Protein AF-A0A962K8I6-F1 (afdb_monomer_lite)

Radius of gyration: 17.88 Å; chains: 1; bounding box: 53×30×50 Å

Sequence (165 aa):
MSTTELSDYSLLLLSLIGASAFLTGILHGATGMAGGVVMTAILSQVLGIKVAIPVMTCALVISHLSRVVIYWQNTDWRVARIVLLFGLPGTFLGALIFTRLDAGTVATVFALFLISSIPIRYWARRHHLRTGPVLLAGASTMWGVLAGNVVGPGFFLTPFLLGTG

Foldseek 3Di:
DDPVVVVVVVVVVVVVLVVLLVVLVVVCVVVVAVSLLVSLVVVCVVPNNLVSFVVSLVVVVVVVVVVCVVCVVVDDVVLVCLLCVQQVVLLVVLLVVQVVDDSVVLVVLSVVCVVVLVVLLVVLVPDLDQADSVNSNVQSNVLNNCNNRYGGSVSSNVSNVVNPD

Secondary structure (DSSP, 8-state):
--HHHHHHHHHHHHHHHHHHHHHHHHHHHHHSSHHHHHHHHHHHHHH-HHHHHHHHHHHHHHHHHHHHHHTGGGS-HHHHHHHHHHHHHHHHHHHHHHTTS-HHHHHHHHHHHHHHHHHHHHHHTT------HHHHHHHHHHHHHHHTT-S-THHHHHHHHHT--

pLDDT: mean 84.76, std 9.66, range [48.88, 94.75]

Structure (mmCIF, N/CA/C/O backbone):
data_AF-A0A962K8I6-F1
#
_entry.id   AF-A0A962K8I6-F1
#
loop_
_atom_site.group_PDB
_atom_site.id
_atom_site.type_symbol
_atom_site.label_atom_id
_atom_site.label_alt_id
_atom_site.label_comp_id
_atom_site.label_asym_id
_atom_site.label_entity_id
_atom_site.label_seq_id
_atom_site.pdbx_PDB_ins_code
_atom_site.Cartn_x
_atom_site.Cartn_y
_atom_site.Cartn_z
_atom_site.occupancy
_atom_site.B_iso_or_equiv
_atom_site.auth_seq_id
_atom_site.auth_comp_id
_atom_site.auth_asym_id
_atom_site.auth_atom_id
_atom_site.pdbx_PDB_model_num
ATOM 1 N N . MET A 1 1 ? 27.473 -3.920 -30.169 1.00 52.06 1 MET A N 1
ATOM 2 C CA . MET A 1 1 ? 27.258 -3.617 -28.739 1.00 52.06 1 MET A CA 1
ATOM 3 C C . MET A 1 1 ? 27.888 -4.750 -27.941 1.00 52.06 1 MET A C 1
ATOM 5 O O . MET A 1 1 ? 27.472 -5.884 -28.153 1.00 52.06 1 MET A O 1
ATOM 9 N N . SER A 1 2 ? 28.945 -4.509 -27.159 1.00 48.88 2 SER A N 1
ATOM 10 C CA . SER A 1 2 ? 29.605 -5.573 -26.384 1.00 48.88 2 SER A CA 1
ATOM 11 C C . SER A 1 2 ? 28.748 -5.984 -25.182 1.00 48.88 2 SER A C 1
ATOM 13 O O . SER A 1 2 ? 27.970 -5.194 -24.652 1.00 48.88 2 SER A O 1
ATOM 15 N N . THR A 1 3 ? 28.887 -7.231 -24.744 1.00 62.94 3 THR A N 1
ATOM 16 C CA . THR A 1 3 ? 28.173 -7.800 -23.588 1.00 62.94 3 THR A CA 1
ATOM 17 C C . THR A 1 3 ? 28.481 -7.086 -22.265 1.00 62.94 3 THR A C 1
ATOM 19 O O . THR A 1 3 ? 27.664 -7.130 -21.350 1.00 62.94 3 THR A O 1
ATOM 22 N N . THR A 1 4 ? 29.619 -6.391 -22.174 1.00 64.19 4 THR A N 1
ATOM 23 C CA . THR A 1 4 ? 30.028 -5.569 -21.024 1.00 64.19 4 THR A CA 1
ATOM 24 C C . THR A 1 4 ? 29.194 -4.301 -20.865 1.00 64.19 4 THR A C 1
ATOM 26 O O . THR A 1 4 ? 28.713 -4.037 -19.770 1.00 64.19 4 THR A O 1
ATOM 29 N N . GLU A 1 5 ? 28.917 -3.579 -21.953 1.00 63.91 5 GLU A N 1
ATOM 30 C CA . GLU A 1 5 ? 28.091 -2.362 -21.912 1.00 63.91 5 GLU A CA 1
ATOM 31 C C . GLU A 1 5 ? 26.679 -2.672 -21.394 1.00 63.91 5 GLU A C 1
ATOM 33 O O . GLU A 1 5 ? 26.174 -2.003 -20.498 1.00 63.91 5 GLU A O 1
ATOM 38 N N . LEU A 1 6 ? 26.054 -3.748 -21.891 1.00 63.78 6 LEU A N 1
ATOM 39 C CA . LEU A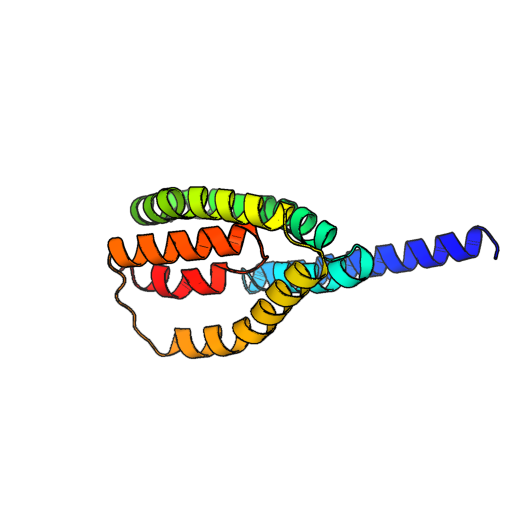 1 6 ? 24.719 -4.177 -21.451 1.00 63.78 6 LEU A CA 1
ATOM 40 C C . LEU A 1 6 ? 24.676 -4.555 -19.958 1.00 63.78 6 LEU A C 1
ATOM 42 O O . LEU A 1 6 ? 23.665 -4.315 -19.295 1.00 63.78 6 LEU A O 1
ATOM 46 N N . SER A 1 7 ? 25.764 -5.119 -19.425 1.00 72.69 7 SER A N 1
ATOM 47 C CA . SER A 1 7 ? 25.891 -5.452 -18.003 1.00 72.69 7 SER A CA 1
ATOM 48 C C . SER A 1 7 ? 25.986 -4.197 -17.134 1.00 72.69 7 SER A C 1
ATOM 50 O O . SER A 1 7 ? 25.324 -4.123 -16.098 1.00 72.69 7 SER A O 1
ATOM 52 N N . ASP A 1 8 ? 26.742 -3.189 -17.568 1.00 72.06 8 ASP A N 1
ATOM 53 C CA . ASP A 1 8 ? 26.899 -1.934 -16.827 1.00 72.06 8 ASP A CA 1
ATOM 54 C C . ASP A 1 8 ? 25.590 -1.138 -16.769 1.00 72.06 8 ASP A C 1
ATOM 56 O O . ASP A 1 8 ? 25.201 -0.664 -15.697 1.00 72.06 8 ASP A O 1
ATOM 60 N N . TYR A 1 9 ? 24.832 -1.083 -17.874 1.00 71.56 9 TYR A N 1
ATOM 61 C CA . TYR A 1 9 ? 23.482 -0.503 -17.869 1.00 71.56 9 TYR A CA 1
ATOM 62 C C . TYR A 1 9 ? 22.536 -1.255 -16.921 1.00 71.56 9 TYR A C 1
ATOM 64 O O . TYR A 1 9 ? 21.740 -0.631 -16.215 1.00 71.56 9 TYR A O 1
ATOM 72 N N . SER A 1 10 ? 22.638 -2.587 -16.860 1.00 83.50 10 SER A N 1
ATOM 73 C CA . SER A 1 10 ? 21.827 -3.404 -15.953 1.00 83.50 10 SER A CA 1
ATOM 74 C C . SER A 1 10 ? 22.186 -3.172 -14.482 1.00 83.50 10 SER A C 1
ATOM 76 O O . SER A 1 10 ? 21.285 -3.095 -13.646 1.00 83.50 10 SER A O 1
ATOM 78 N N . LEU A 1 11 ? 23.474 -3.043 -14.149 1.00 87.50 11 LEU A N 1
ATOM 79 C CA . LEU A 1 11 ? 23.937 -2.755 -12.786 1.00 87.50 11 LEU A CA 1
ATOM 80 C C . LEU A 1 11 ? 23.520 -1.353 -12.338 1.00 87.50 11 LEU A C 1
ATOM 82 O O . LEU A 1 11 ? 23.048 -1.177 -11.211 1.00 87.50 11 LEU A O 1
ATOM 86 N N . LEU A 1 12 ? 23.626 -0.370 -13.233 1.00 88.88 12 LEU A N 1
ATOM 87 C CA . LEU A 1 12 ? 23.181 0.994 -12.974 1.00 88.88 12 LEU A CA 1
ATOM 88 C C . LEU A 1 12 ? 21.672 1.024 -12.702 1.00 88.88 12 LEU A C 1
ATOM 90 O O . LEU A 1 12 ? 21.252 1.562 -11.677 1.00 88.88 12 LEU A O 1
ATOM 94 N N . LEU A 1 13 ? 20.858 0.368 -13.535 1.00 88.31 13 LEU A N 1
ATOM 95 C CA . LEU A 1 13 ? 19.415 0.238 -13.298 1.00 88.31 13 LEU A CA 1
ATOM 96 C C . LEU A 1 13 ? 19.105 -0.439 -11.958 1.00 88.31 13 LEU A C 1
ATOM 98 O O . LEU A 1 13 ? 18.261 0.055 -11.209 1.00 88.31 13 LEU A O 1
ATOM 102 N N . LEU A 1 14 ? 19.806 -1.526 -11.622 1.00 88.62 14 LEU A N 1
ATOM 103 C CA . LEU A 1 14 ? 19.603 -2.230 -10.356 1.00 88.62 14 LEU A CA 1
ATOM 104 C C . LEU A 1 14 ? 19.927 -1.333 -9.153 1.00 88.62 14 LEU A C 1
ATOM 106 O O . LEU A 1 14 ? 19.176 -1.308 -8.178 1.00 88.62 14 LEU A O 1
ATOM 110 N N . SER A 1 15 ? 21.015 -0.562 -9.237 1.00 91.50 15 SER A N 1
ATOM 111 C CA . SER A 1 15 ? 21.412 0.374 -8.183 1.00 91.50 15 SER A CA 1
ATOM 112 C C . SER A 1 15 ? 20.414 1.525 -8.019 1.00 91.50 15 SER A C 1
ATOM 114 O O . SER A 1 15 ? 20.071 1.870 -6.888 1.00 91.50 15 SER A O 1
ATOM 116 N N . LEU A 1 16 ? 19.863 2.059 -9.116 1.00 90.31 16 LEU A N 1
ATOM 117 C CA . LEU A 1 16 ? 18.807 3.075 -9.079 1.00 90.31 16 LEU A CA 1
ATOM 118 C C . LEU A 1 16 ? 17.510 2.532 -8.466 1.00 90.31 16 LEU A C 1
ATOM 120 O O . LEU A 1 16 ? 16.882 3.209 -7.645 1.00 90.31 16 LEU A O 1
ATOM 124 N N . ILE A 1 17 ? 17.115 1.306 -8.818 1.00 91.00 17 ILE A N 1
ATOM 125 C CA . ILE A 1 17 ? 15.958 0.633 -8.210 1.00 91.00 17 ILE A CA 1
ATOM 126 C C . ILE A 1 17 ? 16.209 0.409 -6.714 1.00 91.00 17 ILE A C 1
ATOM 128 O O . ILE A 1 17 ? 15.330 0.689 -5.906 1.00 91.00 17 ILE A O 1
ATOM 132 N N . GLY A 1 18 ? 17.410 -0.022 -6.324 1.00 92.06 18 GLY A N 1
ATOM 133 C CA . GLY A 1 18 ? 17.783 -0.200 -4.919 1.00 92.06 18 GLY A CA 1
ATOM 134 C C . GLY A 1 18 ? 17.745 1.108 -4.122 1.00 92.06 18 GLY A C 1
ATOM 135 O O . GLY A 1 18 ? 17.130 1.169 -3.057 1.00 92.06 18 GLY A O 1
ATOM 136 N N . ALA A 1 19 ? 18.337 2.179 -4.655 1.00 93.12 19 ALA A N 1
ATOM 137 C CA . ALA A 1 19 ? 18.342 3.494 -4.019 1.00 93.12 19 ALA A CA 1
ATOM 138 C C . ALA A 1 19 ? 16.924 4.074 -3.894 1.00 93.12 19 ALA A C 1
ATOM 140 O O . ALA A 1 19 ? 16.537 4.564 -2.832 1.00 93.12 19 ALA A O 1
ATOM 141 N N . SER A 1 20 ? 16.117 3.973 -4.954 1.00 91.56 20 SER A N 1
ATOM 142 C CA . SER A 1 20 ? 14.719 4.410 -4.919 1.00 91.56 20 SER A CA 1
ATOM 143 C C . SER A 1 20 ? 13.868 3.561 -3.972 1.00 91.56 20 SER A C 1
ATOM 145 O O . SER A 1 20 ? 13.090 4.128 -3.206 1.00 91.56 20 SER A O 1
ATOM 147 N N . ALA A 1 21 ? 14.053 2.239 -3.928 1.00 91.50 21 ALA A N 1
ATOM 148 C CA . ALA A 1 21 ? 13.393 1.356 -2.964 1.00 91.50 21 ALA A CA 1
ATOM 149 C C . ALA A 1 21 ? 13.734 1.738 -1.518 1.00 91.50 21 ALA A C 1
ATOM 151 O O . ALA A 1 21 ? 12.852 1.796 -0.663 1.00 91.50 21 ALA A O 1
ATOM 152 N N . PHE A 1 22 ? 14.998 2.061 -1.246 1.00 92.94 22 PHE A N 1
ATOM 153 C CA . PHE A 1 22 ? 15.438 2.491 0.077 1.00 92.94 22 PHE A CA 1
ATOM 154 C C . PHE A 1 22 ? 14.809 3.833 0.483 1.00 92.94 22 PHE A C 1
ATOM 156 O O . PHE A 1 22 ? 14.192 3.936 1.546 1.00 92.94 22 PHE A O 1
ATOM 163 N N . LEU A 1 23 ? 14.881 4.845 -0.388 1.00 92.06 23 LEU A N 1
ATOM 164 C CA . LEU A 1 23 ? 14.295 6.167 -0.137 1.00 92.06 23 LEU A CA 1
ATOM 165 C C . LEU A 1 23 ? 12.771 6.099 0.021 1.00 92.06 23 LEU A C 1
ATOM 167 O O . LEU A 1 23 ? 12.204 6.674 0.952 1.00 92.06 23 LEU A O 1
ATOM 171 N N . THR A 1 24 ? 12.096 5.364 -0.862 1.00 90.12 24 THR A N 1
ATOM 172 C CA . THR A 1 24 ? 10.646 5.154 -0.766 1.00 90.12 24 THR A CA 1
ATOM 173 C C . THR A 1 24 ? 10.274 4.334 0.464 1.00 90.12 24 THR A C 1
ATOM 175 O O . THR A 1 24 ? 9.243 4.616 1.068 1.00 90.12 24 THR A O 1
ATOM 178 N N . GLY A 1 25 ? 11.117 3.395 0.898 1.00 89.06 25 GLY A N 1
ATOM 179 C CA . GLY A 1 25 ? 10.975 2.665 2.156 1.00 89.06 25 GLY A CA 1
ATOM 180 C C . GLY A 1 25 ? 11.007 3.586 3.376 1.00 89.06 25 GLY A C 1
ATOM 181 O O . GLY A 1 25 ? 10.123 3.492 4.227 1.00 89.06 25 GLY A O 1
ATOM 182 N N . ILE A 1 26 ? 11.940 4.544 3.426 1.00 89.94 26 ILE A N 1
ATOM 183 C CA . ILE A 1 26 ? 11.985 5.577 4.479 1.00 89.94 26 ILE A CA 1
ATOM 184 C C . ILE A 1 26 ? 10.702 6.417 4.458 1.00 89.94 26 ILE A C 1
ATOM 186 O O . ILE A 1 26 ? 10.050 6.591 5.491 1.00 89.94 26 ILE A O 1
ATOM 190 N N . LEU A 1 27 ? 10.291 6.887 3.274 1.00 86.88 27 LEU A N 1
ATOM 191 C CA . LEU A 1 27 ? 9.045 7.640 3.111 1.00 86.88 27 LEU A CA 1
ATOM 192 C C . LEU A 1 27 ? 7.823 6.817 3.533 1.00 86.88 27 LEU A C 1
ATOM 194 O O . LEU A 1 27 ? 6.910 7.353 4.158 1.00 86.88 27 LEU A O 1
ATOM 198 N N . HIS A 1 28 ? 7.784 5.523 3.214 1.00 87.19 28 HIS A N 1
ATOM 199 C CA . HIS A 1 28 ? 6.717 4.614 3.621 1.00 87.19 28 HIS A CA 1
ATOM 200 C C . HIS A 1 28 ? 6.720 4.390 5.136 1.00 87.19 28 HIS A C 1
ATOM 202 O O . HIS A 1 28 ? 5.661 4.398 5.755 1.00 87.19 28 HIS A O 1
ATOM 208 N N . GLY A 1 29 ? 7.895 4.259 5.751 1.00 84.25 29 GLY A N 1
ATOM 209 C CA . GLY A 1 29 ? 8.063 4.212 7.200 1.00 84.25 29 GLY A CA 1
ATOM 210 C C . GLY A 1 29 ? 7.430 5.428 7.874 1.00 84.25 29 GLY A C 1
ATOM 211 O O . GLY A 1 29 ? 6.532 5.263 8.701 1.00 84.25 29 GLY A O 1
ATOM 212 N N . ALA A 1 30 ? 7.833 6.626 7.436 1.00 84.56 30 ALA A N 1
ATOM 213 C CA . ALA A 1 30 ? 7.418 7.910 8.001 1.00 84.56 30 ALA A CA 1
ATOM 214 C C . ALA A 1 30 ? 5.949 8.273 7.721 1.00 84.56 30 ALA A C 1
ATOM 216 O O . ALA A 1 30 ? 5.255 8.792 8.590 1.00 84.56 30 ALA A O 1
ATOM 217 N N . THR A 1 31 ? 5.462 8.018 6.504 1.00 78.25 31 THR A N 1
ATOM 218 C CA . THR A 1 31 ? 4.097 8.393 6.086 1.00 78.25 31 THR A CA 1
ATOM 219 C C . THR A 1 31 ? 3.082 7.262 6.221 1.00 78.25 31 THR A C 1
ATOM 221 O O . THR A 1 31 ? 1.893 7.480 5.989 1.00 78.25 31 THR A O 1
ATOM 224 N N . GLY A 1 32 ? 3.537 6.043 6.512 1.00 74.31 32 GLY A N 1
ATOM 225 C CA . GLY A 1 32 ? 2.739 4.818 6.584 1.00 74.31 32 GLY A CA 1
ATOM 226 C C . GLY A 1 32 ? 2.278 4.262 5.233 1.00 74.31 32 GLY A C 1
ATOM 227 O O . GLY A 1 32 ? 2.164 3.056 5.093 1.00 74.31 32 GLY A O 1
ATOM 228 N N . MET A 1 33 ? 2.004 5.115 4.240 1.00 74.12 33 MET A N 1
ATOM 229 C CA . MET A 1 33 ? 1.225 4.735 3.050 1.00 74.12 33 MET A CA 1
ATOM 230 C C . MET A 1 33 ? 1.841 5.190 1.719 1.00 74.12 33 MET A C 1
ATOM 232 O O . MET A 1 33 ? 1.709 4.495 0.714 1.00 74.12 33 MET A O 1
ATOM 236 N N . ALA A 1 34 ? 2.535 6.335 1.676 1.00 75.50 34 ALA A N 1
ATOM 237 C CA . ALA A 1 34 ? 2.886 6.978 0.404 1.00 75.50 34 ALA A CA 1
ATOM 238 C C . ALA A 1 34 ? 4.007 6.259 -0.364 1.00 75.50 34 ALA A C 1
ATOM 240 O O . ALA A 1 34 ? 3.974 6.211 -1.591 1.00 75.50 34 ALA A O 1
ATOM 241 N N . GLY A 1 35 ? 4.985 5.671 0.332 1.00 84.00 35 GLY A N 1
ATOM 242 C CA . GLY A 1 35 ? 6.158 5.109 -0.346 1.00 84.00 35 GLY A CA 1
ATOM 243 C C . GLY A 1 35 ? 5.853 3.910 -1.253 1.00 84.00 35 GLY A C 1
ATOM 244 O O . GLY A 1 35 ? 6.453 3.803 -2.315 1.00 84.00 35 GLY A O 1
ATOM 245 N N . GLY A 1 36 ? 4.853 3.081 -0.928 1.00 87.88 36 GLY A N 1
ATOM 246 C CA . GLY A 1 36 ? 4.423 1.984 -1.805 1.00 87.88 36 GLY A CA 1
ATOM 247 C C . GLY A 1 36 ? 3.869 2.474 -3.144 1.00 87.88 36 GLY A C 1
ATOM 248 O O . GLY A 1 36 ? 4.161 1.907 -4.194 1.00 87.88 36 GLY A O 1
ATOM 249 N N . VAL A 1 37 ? 3.120 3.576 -3.120 1.00 88.12 37 VAL A N 1
ATOM 250 C CA . VAL A 1 37 ? 2.559 4.209 -4.319 1.00 88.12 37 VAL A CA 1
ATOM 251 C C . VAL A 1 37 ? 3.670 4.810 -5.184 1.00 88.12 37 VAL A C 1
ATOM 253 O O . VAL A 1 37 ? 3.708 4.569 -6.389 1.00 88.12 37 VAL A O 1
ATOM 256 N N . VAL A 1 38 ? 4.611 5.532 -4.568 1.00 89.56 38 VAL A N 1
ATOM 257 C CA . VAL A 1 38 ? 5.761 6.119 -5.277 1.00 89.56 38 VAL A CA 1
ATOM 258 C C . VAL A 1 38 ? 6.614 5.028 -5.923 1.00 89.56 38 VAL A C 1
ATOM 260 O O . VAL A 1 38 ? 6.930 5.118 -7.106 1.00 89.56 38 VAL A O 1
ATOM 263 N N . MET A 1 39 ? 6.925 3.962 -5.184 1.00 92.06 39 MET A N 1
ATOM 264 C CA . MET A 1 39 ? 7.707 2.849 -5.718 1.00 92.06 39 MET A CA 1
ATOM 265 C C . MET A 1 39 ? 6.965 2.115 -6.843 1.00 92.06 39 MET A C 1
ATOM 267 O O . MET A 1 39 ? 7.580 1.761 -7.842 1.00 92.06 39 MET A O 1
ATOM 271 N N . THR A 1 40 ? 5.639 1.959 -6.744 1.00 91.88 40 THR A N 1
ATOM 272 C CA . THR A 1 40 ? 4.823 1.390 -7.834 1.00 91.88 40 THR A CA 1
ATOM 273 C C . THR A 1 40 ? 4.919 2.238 -9.101 1.00 91.88 40 THR A C 1
ATOM 275 O O . THR A 1 40 ? 5.077 1.689 -10.188 1.00 91.88 40 THR A O 1
ATOM 278 N N . ALA A 1 41 ? 4.876 3.569 -8.976 1.00 90.38 41 ALA A N 1
ATOM 279 C CA . ALA A 1 41 ? 5.026 4.472 -10.114 1.00 90.38 41 ALA A CA 1
ATOM 280 C C . ALA A 1 41 ? 6.401 4.318 -10.780 1.00 90.38 41 ALA A C 1
ATOM 282 O O . ALA A 1 41 ? 6.456 4.148 -11.996 1.00 90.38 41 ALA A O 1
ATOM 283 N N . ILE A 1 42 ? 7.484 4.280 -9.997 1.00 91.94 42 ILE A N 1
ATOM 284 C CA . ILE A 1 42 ? 8.849 4.062 -10.506 1.00 91.94 42 ILE A CA 1
ATOM 285 C C . ILE A 1 42 ? 8.946 2.703 -11.208 1.00 91.94 42 ILE A C 1
ATOM 287 O O . ILE A 1 42 ? 9.358 2.618 -12.364 1.00 91.94 42 ILE A O 1
ATOM 291 N N . LEU A 1 43 ? 8.503 1.640 -10.538 1.00 91.56 43 LEU A N 1
ATOM 292 C CA . LEU A 1 43 ? 8.613 0.276 -11.042 1.00 91.56 43 LEU A CA 1
ATOM 293 C C . LEU A 1 43 ? 7.748 0.051 -12.290 1.00 91.56 43 LEU A C 1
ATOM 295 O O . LEU A 1 43 ? 8.128 -0.722 -13.165 1.00 91.56 43 LEU A O 1
ATOM 299 N N . SER A 1 44 ? 6.624 0.764 -12.418 1.00 91.56 44 SER A N 1
ATOM 300 C CA . SER A 1 44 ? 5.767 0.702 -13.607 1.00 91.56 44 SER A CA 1
ATOM 301 C C . SER A 1 44 ? 6.460 1.186 -14.881 1.00 91.56 44 SER A C 1
ATOM 303 O O . SER A 1 44 ? 6.136 0.682 -15.953 1.00 91.56 44 SER A O 1
ATOM 305 N N . GLN A 1 45 ? 7.426 2.106 -14.775 1.00 89.00 45 GLN A N 1
ATOM 306 C CA . GLN A 1 45 ? 8.192 2.594 -15.928 1.00 89.00 45 GLN A CA 1
ATOM 307 C C . GLN A 1 45 ? 9.204 1.554 -16.424 1.00 89.00 45 GLN A C 1
ATOM 309 O O . GLN A 1 45 ? 9.562 1.555 -17.596 1.00 89.00 45 GLN A O 1
ATOM 314 N N . VAL A 1 46 ? 9.655 0.664 -15.534 1.00 89.50 46 VAL A N 1
ATOM 315 C CA . VAL A 1 46 ? 10.685 -0.343 -15.830 1.00 89.50 46 VAL A CA 1
ATOM 316 C C . VAL A 1 46 ? 10.063 -1.689 -16.202 1.00 89.50 46 VAL A C 1
ATOM 318 O O . VAL A 1 46 ? 10.435 -2.290 -17.203 1.00 89.50 46 VAL A O 1
ATOM 321 N N . LEU A 1 47 ? 9.113 -2.172 -15.396 1.00 88.44 47 LEU A N 1
ATOM 322 C CA . LEU A 1 47 ? 8.519 -3.510 -15.523 1.00 88.44 47 LEU A CA 1
ATOM 323 C C . LEU A 1 47 ? 7.123 -3.500 -16.161 1.00 88.44 47 LEU A C 1
ATOM 325 O O . LEU A 1 47 ? 6.544 -4.558 -16.410 1.00 88.44 47 LEU A O 1
ATOM 329 N N . GLY A 1 48 ? 6.549 -2.319 -16.393 1.00 90.38 48 GLY A N 1
ATOM 330 C CA . GLY A 1 48 ? 5.145 -2.173 -16.753 1.00 90.38 48 GLY A CA 1
ATOM 331 C C . GLY A 1 48 ? 4.216 -2.304 -15.542 1.00 90.38 48 GLY A C 1
ATOM 332 O O . GLY A 1 48 ? 4.485 -2.999 -14.559 1.00 90.38 48 GLY A O 1
ATOM 333 N N . ILE A 1 49 ? 3.067 -1.632 -15.613 1.00 89.69 49 ILE A N 1
ATOM 334 C CA . ILE A 1 49 ? 2.139 -1.522 -14.479 1.00 89.69 49 ILE A CA 1
ATOM 335 C C . ILE A 1 49 ? 1.560 -2.877 -14.026 1.00 89.69 49 ILE A C 1
ATOM 337 O O . ILE A 1 49 ? 1.376 -3.099 -12.830 1.00 89.69 49 ILE A O 1
ATOM 341 N N . LYS A 1 50 ? 1.340 -3.815 -14.963 1.00 90.69 50 LYS A N 1
ATOM 342 C CA . LYS A 1 50 ? 0.801 -5.156 -14.668 1.00 90.69 50 LYS A CA 1
ATOM 343 C C . LYS A 1 50 ? 1.744 -6.027 -13.839 1.00 90.69 50 LYS A C 1
ATOM 345 O O . LYS A 1 50 ? 1.264 -6.906 -13.133 1.00 90.69 50 LYS A O 1
ATOM 350 N N . VAL A 1 51 ? 3.051 -5.784 -13.921 1.00 92.00 51 VAL A N 1
ATOM 351 C CA . VAL A 1 51 ? 4.058 -6.478 -13.106 1.00 92.00 51 VAL A CA 1
ATOM 352 C C . VAL A 1 51 ? 4.334 -5.690 -11.828 1.00 92.00 51 VAL A C 1
ATOM 354 O O . VAL A 1 51 ? 4.417 -6.270 -10.748 1.00 92.00 51 VAL A O 1
ATOM 357 N N . ALA A 1 52 ? 4.412 -4.360 -11.929 1.00 92.19 52 ALA A N 1
ATOM 358 C CA . ALA A 1 52 ? 4.720 -3.495 -10.798 1.00 92.19 52 ALA A CA 1
ATOM 359 C C . ALA A 1 52 ? 3.702 -3.612 -9.654 1.00 92.19 52 ALA A C 1
ATOM 361 O O . ALA A 1 52 ? 4.106 -3.713 -8.496 1.00 92.19 52 ALA A O 1
ATOM 362 N N . ILE A 1 53 ? 2.398 -3.631 -9.961 1.00 91.19 53 ILE A N 1
ATOM 363 C CA . ILE A 1 53 ? 1.346 -3.687 -8.934 1.00 91.19 53 ILE A CA 1
ATOM 364 C C . ILE A 1 53 ? 1.450 -4.970 -8.086 1.00 91.19 53 ILE A C 1
ATOM 366 O O . ILE A 1 53 ? 1.599 -4.834 -6.874 1.00 91.19 53 ILE A O 1
ATOM 370 N N . PRO A 1 54 ? 1.451 -6.200 -8.647 1.00 91.19 54 PRO A N 1
ATOM 371 C CA . PRO A 1 54 ? 1.593 -7.420 -7.848 1.00 91.19 54 PRO A CA 1
ATOM 372 C C . PRO A 1 54 ? 2.891 -7.493 -7.036 1.00 91.19 54 PRO A C 1
ATOM 374 O O . PRO A 1 54 ? 2.854 -7.880 -5.868 1.00 91.19 54 PRO A O 1
ATOM 377 N N . VAL A 1 55 ? 4.025 -7.084 -7.621 1.00 92.69 55 VAL A N 1
ATOM 378 C CA . VAL A 1 55 ? 5.323 -7.057 -6.921 1.00 92.69 55 VAL A CA 1
ATOM 379 C C . VAL A 1 55 ? 5.241 -6.164 -5.684 1.00 92.69 55 VAL A C 1
ATOM 381 O O . VAL A 1 55 ? 5.617 -6.576 -4.583 1.00 92.69 55 VAL A O 1
ATOM 384 N N . MET A 1 56 ? 4.684 -4.964 -5.845 1.00 92.75 56 MET A N 1
ATOM 385 C CA . MET A 1 56 ? 4.511 -4.026 -4.742 1.00 92.75 56 MET A CA 1
ATOM 386 C C . MET A 1 56 ? 3.477 -4.504 -3.724 1.00 92.75 56 MET A C 1
ATOM 388 O O . MET A 1 56 ? 3.688 -4.317 -2.528 1.00 92.75 56 MET A O 1
ATOM 392 N N . THR A 1 57 ? 2.404 -5.167 -4.154 1.00 90.88 57 THR A N 1
ATOM 393 C CA . THR A 1 57 ? 1.419 -5.770 -3.248 1.00 90.88 57 THR A CA 1
ATOM 394 C C . THR A 1 57 ? 2.078 -6.786 -2.317 1.00 90.88 57 THR A C 1
ATOM 396 O O . THR A 1 57 ? 1.890 -6.698 -1.105 1.00 90.88 57 THR A O 1
ATOM 399 N N . CYS A 1 58 ? 2.910 -7.692 -2.839 1.00 92.25 58 CYS A N 1
ATOM 400 C CA . CYS A 1 58 ? 3.646 -8.650 -2.009 1.00 92.25 58 CYS A CA 1
ATOM 401 C C . CYS A 1 58 ? 4.567 -7.946 -0.999 1.00 92.25 58 CYS A C 1
ATOM 403 O O . CYS A 1 58 ? 4.539 -8.265 0.191 1.00 92.25 58 CYS A O 1
ATOM 405 N N . ALA A 1 59 ? 5.335 -6.949 -1.450 1.00 91.56 59 ALA A N 1
ATOM 406 C CA . ALA A 1 59 ? 6.227 -6.183 -0.579 1.00 91.56 59 ALA A CA 1
ATOM 407 C C . ALA A 1 59 ? 5.463 -5.448 0.541 1.00 91.56 59 ALA A C 1
ATOM 409 O O . ALA A 1 59 ? 5.879 -5.453 1.703 1.00 91.56 59 ALA A O 1
ATOM 410 N N . LEU A 1 60 ? 4.318 -4.846 0.211 1.00 90.69 60 LEU A N 1
ATOM 411 C CA . LEU A 1 60 ? 3.494 -4.097 1.159 1.00 90.69 60 LEU A CA 1
ATOM 412 C C . LEU A 1 60 ? 2.751 -4.999 2.142 1.00 90.69 60 LEU A C 1
ATOM 414 O O . LEU A 1 60 ? 2.608 -4.619 3.301 1.00 90.69 60 LEU A O 1
ATOM 418 N N . VAL A 1 61 ? 2.324 -6.195 1.729 1.00 90.62 61 VAL A N 1
ATOM 419 C CA . VAL A 1 61 ? 1.746 -7.186 2.651 1.00 90.62 61 VAL A CA 1
ATOM 420 C C . VAL A 1 61 ? 2.755 -7.537 3.741 1.00 90.62 61 VAL A C 1
ATOM 422 O O . VAL A 1 61 ? 2.414 -7.474 4.920 1.00 90.62 61 VAL A O 1
ATOM 425 N N . ILE A 1 62 ? 4.007 -7.818 3.368 1.00 90.56 62 ILE A N 1
ATOM 426 C CA . ILE A 1 62 ? 5.081 -8.104 4.331 1.00 90.56 62 ILE A CA 1
ATOM 427 C C . ILE A 1 62 ? 5.323 -6.889 5.241 1.00 90.56 62 ILE A C 1
ATOM 429 O O . ILE A 1 62 ? 5.394 -7.028 6.464 1.00 90.56 62 ILE A O 1
ATOM 433 N N . SER A 1 63 ? 5.393 -5.685 4.661 1.00 88.56 63 SER A N 1
ATOM 434 C CA . SER A 1 63 ? 5.610 -4.443 5.414 1.00 88.56 63 SER A CA 1
ATOM 435 C C . SER A 1 63 ? 4.504 -4.170 6.442 1.00 88.56 63 SER A C 1
ATOM 437 O O . SER A 1 63 ? 4.783 -3.850 7.601 1.00 88.56 63 SER A O 1
ATOM 439 N N . HIS A 1 64 ? 3.239 -4.334 6.052 1.00 89.25 64 HIS A N 1
ATOM 440 C CA . HIS A 1 64 ? 2.099 -4.119 6.938 1.00 89.25 64 HIS A CA 1
ATOM 441 C C . HIS A 1 64 ? 1.955 -5.228 7.981 1.00 89.25 64 HIS A C 1
ATOM 443 O O . HIS A 1 64 ? 1.566 -4.932 9.110 1.00 89.25 64 HIS A O 1
ATOM 449 N N . LEU A 1 65 ? 2.309 -6.475 7.653 1.00 90.50 65 LEU A N 1
ATOM 450 C CA . LEU A 1 65 ? 2.241 -7.587 8.600 1.00 90.50 65 LEU A CA 1
ATOM 451 C C . LEU A 1 65 ? 3.132 -7.33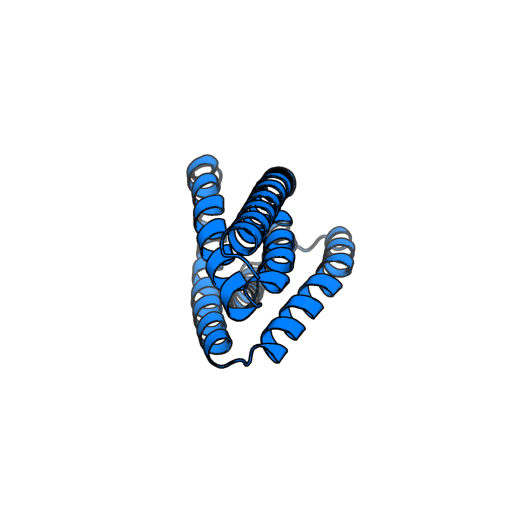8 9.824 1.00 90.50 65 LEU A C 1
ATOM 453 O O . LEU A 1 65 ? 2.699 -7.569 10.950 1.00 90.50 65 LEU A O 1
ATOM 457 N N . SER A 1 66 ? 4.324 -6.767 9.617 1.00 88.88 66 SER A N 1
ATOM 458 C CA . SER A 1 66 ? 5.196 -6.329 10.715 1.00 88.88 66 SER A CA 1
ATOM 459 C C . SER A 1 66 ? 4.485 -5.346 11.659 1.00 88.88 66 SER A C 1
ATOM 461 O O . SER A 1 66 ? 4.479 -5.536 12.875 1.00 88.88 66 SER A O 1
ATOM 463 N N . ARG A 1 67 ? 3.782 -4.342 11.110 1.00 87.50 67 ARG A N 1
ATOM 464 C CA . ARG A 1 67 ? 3.014 -3.370 11.910 1.00 87.50 67 ARG A CA 1
ATOM 465 C C . ARG A 1 67 ? 1.849 -4.028 12.651 1.00 87.50 67 ARG A C 1
ATOM 467 O O . ARG A 1 67 ? 1.602 -3.683 13.801 1.00 87.50 67 ARG A O 1
ATOM 474 N N . VAL A 1 68 ? 1.155 -4.977 12.023 1.00 90.38 68 VAL A N 1
ATOM 475 C CA . VAL A 1 68 ? 0.055 -5.721 12.660 1.00 90.38 68 VAL A CA 1
ATOM 476 C C . VAL A 1 68 ? 0.555 -6.502 13.875 1.00 90.38 68 VAL A C 1
ATOM 478 O O . VAL A 1 68 ? -0.095 -6.472 14.915 1.00 90.38 68 VAL A O 1
ATOM 481 N N . VAL A 1 69 ? 1.718 -7.152 13.774 1.00 91.69 69 VAL A N 1
ATOM 482 C CA . VAL A 1 69 ? 2.328 -7.874 14.902 1.00 91.69 69 VAL A CA 1
ATOM 483 C C . VAL A 1 69 ? 2.720 -6.908 16.024 1.00 91.69 69 VAL A C 1
ATOM 485 O O . VAL A 1 69 ? 2.407 -7.168 17.184 1.00 91.69 69 VAL A O 1
ATOM 488 N N . ILE A 1 70 ? 3.346 -5.774 15.690 1.00 92.50 70 ILE A N 1
ATOM 489 C CA . ILE A 1 70 ? 3.780 -4.767 16.674 1.00 92.50 70 ILE A CA 1
ATOM 490 C C . ILE A 1 70 ? 2.587 -4.148 17.419 1.00 92.50 70 ILE A C 1
ATOM 492 O O . ILE A 1 70 ? 2.634 -4.000 18.637 1.00 92.50 70 ILE A O 1
ATOM 496 N N . TYR A 1 71 ? 1.509 -3.805 16.709 1.00 90.81 71 TYR A N 1
ATOM 497 C CA . TYR A 1 71 ? 0.337 -3.121 17.275 1.00 90.81 71 TYR A CA 1
ATOM 498 C C . TYR A 1 71 ? -0.831 -4.061 17.593 1.00 90.81 71 TYR A C 1
ATOM 500 O O . TYR A 1 71 ? -1.968 -3.609 17.760 1.00 90.81 71 TYR A O 1
ATOM 508 N N . TRP A 1 72 ? -0.575 -5.367 17.699 1.00 91.94 72 TRP A N 1
ATOM 509 C CA . TRP A 1 72 ? -1.620 -6.380 17.858 1.00 91.94 72 TRP A CA 1
ATOM 510 C C . TRP A 1 72 ? -2.532 -6.112 19.064 1.00 91.94 72 TRP A C 1
ATOM 512 O O . TRP A 1 72 ? -3.755 -6.215 18.969 1.00 91.94 72 TRP A O 1
ATOM 522 N N . GLN A 1 73 ? -1.943 -5.718 20.196 1.00 91.94 73 GLN A N 1
ATOM 523 C CA . GLN A 1 73 ? -2.679 -5.458 21.439 1.00 91.94 73 GLN A CA 1
ATOM 524 C C . GLN A 1 73 ? -3.421 -4.113 21.436 1.00 91.94 73 GLN A C 1
ATOM 526 O O . GLN A 1 73 ? -4.417 -3.965 22.134 1.00 91.94 73 GLN A O 1
ATOM 531 N N . ASN A 1 74 ? -2.969 -3.145 20.636 1.00 91.19 74 ASN A N 1
ATOM 532 C CA . ASN A 1 74 ? -3.571 -1.811 20.535 1.00 91.19 74 ASN A CA 1
ATOM 533 C C . ASN A 1 74 ? -4.630 -1.715 19.426 1.00 91.19 74 ASN A C 1
ATOM 535 O O . ASN A 1 74 ? -5.185 -0.642 19.196 1.00 91.19 74 ASN A O 1
ATOM 539 N N . THR A 1 75 ? -4.891 -2.812 18.715 1.00 90.06 75 THR A N 1
ATOM 540 C CA . THR A 1 75 ? -5.841 -2.851 17.603 1.00 90.06 75 THR A CA 1
ATOM 541 C C . THR A 1 75 ? -7.259 -3.090 18.112 1.00 90.06 75 THR A C 1
ATOM 543 O O . THR A 1 75 ? -7.523 -4.071 18.807 1.00 90.06 75 THR A O 1
ATOM 546 N N . ASP A 1 76 ? -8.203 -2.234 17.711 1.00 91.69 76 ASP A N 1
ATOM 547 C CA . ASP A 1 76 ? -9.628 -2.493 17.919 1.00 91.69 76 ASP A CA 1
ATOM 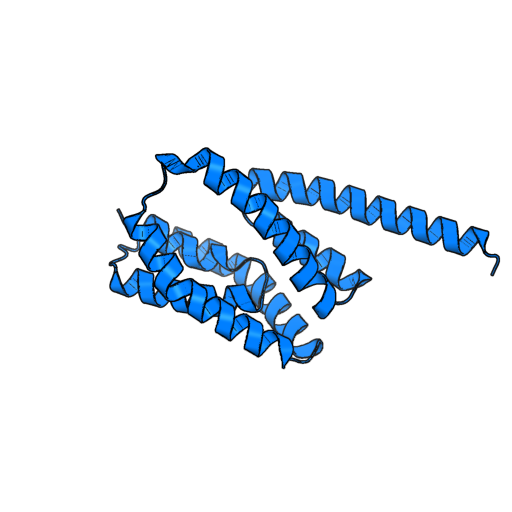548 C C . ASP A 1 76 ? -10.101 -3.620 16.983 1.00 91.69 76 ASP A C 1
ATOM 550 O O . ASP A 1 76 ? -10.383 -3.430 15.794 1.00 91.69 76 ASP A O 1
ATOM 554 N N . TRP A 1 77 ? -10.209 -4.821 17.547 1.00 91.75 77 TRP A N 1
ATOM 555 C CA . TRP A 1 77 ? -10.635 -6.022 16.832 1.00 91.75 77 TRP A CA 1
ATOM 556 C C . TRP A 1 77 ? -12.079 -5.967 16.330 1.00 91.75 77 TRP A C 1
ATOM 558 O O . TRP A 1 77 ? -12.415 -6.684 15.383 1.00 91.75 77 TRP A O 1
ATOM 568 N N . ARG A 1 78 ? -12.945 -5.133 16.916 1.00 90.62 78 ARG A N 1
ATOM 569 C CA . ARG A 1 78 ? -14.329 -4.973 16.454 1.00 90.62 78 ARG A CA 1
ATOM 570 C C . ARG A 1 78 ? -14.356 -4.231 15.123 1.00 90.62 78 ARG A C 1
ATOM 572 O O . ARG A 1 78 ? -14.994 -4.704 14.182 1.00 90.62 78 ARG A O 1
ATOM 579 N N . VAL A 1 79 ? -13.629 -3.119 15.032 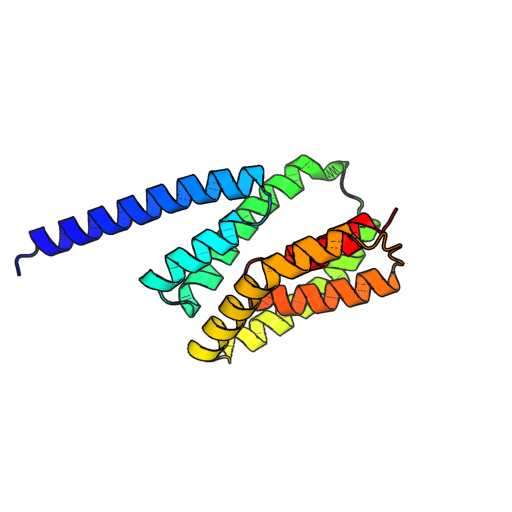1.00 90.19 79 VAL A N 1
ATOM 580 C CA . VAL A 1 79 ? -13.473 -2.344 13.791 1.00 90.19 79 VAL A CA 1
ATOM 581 C C . VAL A 1 79 ? -12.731 -3.176 12.744 1.00 90.19 79 VAL A C 1
ATOM 583 O O . VAL A 1 79 ? -13.209 -3.308 11.616 1.00 90.19 79 VAL A O 1
ATOM 586 N N . ALA A 1 80 ? -11.624 -3.823 13.126 1.00 92.12 80 ALA A N 1
ATOM 587 C CA . ALA A 1 80 ? -10.828 -4.648 12.217 1.00 92.12 80 ALA A CA 1
AT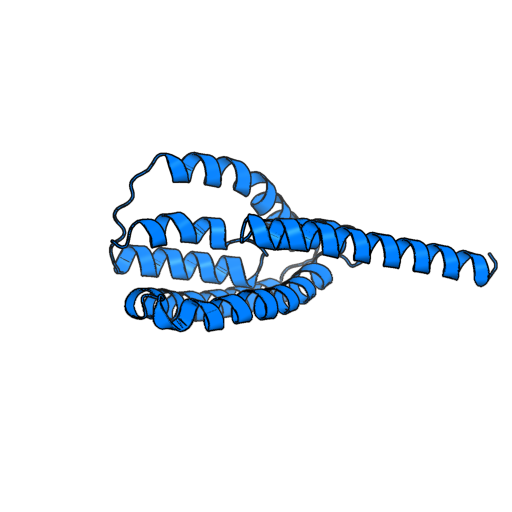OM 588 C C . ALA A 1 80 ? -11.643 -5.790 11.587 1.00 92.12 80 ALA A C 1
ATOM 590 O O . ALA A 1 80 ? -11.532 -6.036 10.387 1.00 92.12 80 ALA A O 1
ATOM 591 N N . ARG A 1 81 ? -12.512 -6.459 12.358 1.00 93.12 81 ARG A N 1
ATOM 592 C CA . ARG A 1 81 ? -13.390 -7.518 11.833 1.00 93.12 81 ARG A CA 1
ATOM 593 C C . ARG A 1 81 ? -14.379 -7.005 10.793 1.00 93.12 81 ARG A C 1
ATOM 595 O O . ARG A 1 81 ? -14.579 -7.690 9.798 1.00 93.12 81 ARG A O 1
ATOM 602 N N . ILE A 1 82 ? -14.967 -5.822 10.987 1.00 92.31 82 ILE A N 1
ATOM 603 C CA . ILE A 1 82 ? -15.861 -5.214 9.987 1.00 92.31 82 ILE A CA 1
ATOM 604 C C . ILE A 1 82 ? -15.070 -4.935 8.706 1.00 92.31 82 ILE A C 1
ATOM 606 O O . ILE A 1 82 ? -15.485 -5.341 7.621 1.00 92.31 82 ILE A O 1
ATOM 610 N N . VAL A 1 83 ? -13.895 -4.315 8.832 1.00 92.19 83 VAL A N 1
ATOM 611 C CA . VAL A 1 83 ? -13.043 -4.010 7.676 1.00 92.19 83 VAL A CA 1
ATOM 612 C C . VAL A 1 83 ? -12.642 -5.276 6.927 1.00 92.19 83 VAL A C 1
ATOM 614 O O . VAL A 1 83 ? -12.723 -5.304 5.706 1.00 92.19 83 VAL A O 1
ATOM 617 N N . LEU A 1 84 ? -12.253 -6.339 7.630 1.00 93.12 84 LEU A N 1
ATOM 618 C CA . LEU A 1 84 ? -11.874 -7.604 7.002 1.00 93.12 84 LEU A CA 1
ATOM 619 C C . LEU A 1 84 ? -13.070 -8.303 6.351 1.00 93.12 84 LEU A C 1
ATOM 621 O O . LEU A 1 84 ? -12.955 -8.747 5.213 1.00 93.12 84 LEU A O 1
ATOM 625 N N . LEU A 1 85 ? -14.217 -8.370 7.033 1.00 94.75 85 LEU A N 1
ATOM 626 C CA . LEU A 1 85 ? -15.402 -9.076 6.544 1.00 94.75 85 LEU A CA 1
ATOM 627 C C . LEU A 1 85 ? -15.947 -8.466 5.247 1.00 94.75 85 LEU A C 1
ATOM 629 O O . LEU A 1 85 ? -16.342 -9.201 4.348 1.00 94.75 85 LEU A O 1
ATOM 633 N N . PHE A 1 86 ? -15.947 -7.137 5.142 1.00 92.62 86 PHE A N 1
ATOM 634 C CA . PHE A 1 86 ? -16.452 -6.424 3.966 1.00 92.62 86 PHE A CA 1
ATOM 635 C C . PHE A 1 86 ? -15.351 -6.098 2.947 1.00 92.62 86 PHE A C 1
ATOM 637 O O . PHE A 1 86 ? -15.592 -6.092 1.741 1.00 92.62 86 PHE A O 1
ATOM 644 N N . GLY A 1 87 ? -14.126 -5.867 3.416 1.00 92.38 87 GLY A N 1
ATOM 645 C CA . GLY A 1 87 ? -12.979 -5.539 2.580 1.00 92.38 87 GLY A CA 1
ATOM 646 C C . GLY A 1 87 ? -12.395 -6.742 1.850 1.00 92.38 87 GLY A C 1
ATOM 647 O O . GLY A 1 87 ? -12.119 -6.622 0.664 1.00 92.38 87 GLY A O 1
ATOM 648 N N . LEU A 1 88 ? -12.248 -7.911 2.491 1.00 93.75 88 LEU A N 1
ATOM 649 C CA . LEU A 1 88 ? -11.652 -9.091 1.841 1.00 93.75 88 LEU A CA 1
ATOM 650 C C . LEU A 1 88 ? -12.424 -9.553 0.593 1.00 93.75 88 LEU A C 1
ATOM 652 O O . LEU A 1 88 ? -11.778 -9.744 -0.441 1.00 93.75 88 LEU A O 1
ATOM 656 N N . PRO A 1 89 ? -13.768 -9.688 0.619 1.00 94.19 89 PRO A N 1
ATOM 657 C CA . PRO A 1 89 ? -14.528 -10.026 -0.583 1.00 94.19 89 PRO A CA 1
ATOM 658 C C . PRO A 1 89 ? -14.384 -8.958 -1.670 1.00 94.19 89 PRO A C 1
ATOM 660 O O . PRO A 1 89 ? -14.231 -9.292 -2.844 1.00 94.19 89 PRO A O 1
ATOM 663 N N . GLY A 1 90 ? -14.369 -7.679 -1.276 1.00 92.69 90 GLY A N 1
ATOM 664 C CA . GLY A 1 90 ? -14.106 -6.564 -2.182 1.00 92.69 90 GLY A CA 1
ATOM 665 C C . GLY A 1 90 ? -12.735 -6.683 -2.846 1.00 92.69 90 GLY A C 1
ATOM 666 O O . GLY A 1 90 ? -12.642 -6.590 -4.063 1.00 92.69 90 GLY A O 1
ATOM 667 N N . THR A 1 91 ? -11.682 -6.965 -2.077 1.00 93.38 91 THR A N 1
ATOM 668 C CA . THR A 1 91 ? -10.313 -7.162 -2.580 1.00 93.38 91 THR A CA 1
ATOM 669 C C . THR A 1 91 ? -10.226 -8.341 -3.529 1.00 93.38 91 THR A C 1
ATOM 671 O O . THR A 1 91 ? -9.600 -8.226 -4.580 1.00 93.38 91 THR A O 1
ATOM 674 N N . PHE A 1 92 ? -10.884 -9.454 -3.208 1.00 94.19 92 PHE A N 1
ATOM 675 C CA . PHE A 1 92 ? -10.932 -10.614 -4.090 1.00 94.19 92 PHE A CA 1
ATOM 676 C C . PHE A 1 92 ? -11.621 -10.286 -5.421 1.00 94.19 92 PHE A C 1
ATOM 678 O O . PHE A 1 92 ? -11.085 -10.581 -6.491 1.00 94.19 92 PHE A O 1
ATOM 685 N N . LEU A 1 93 ? -12.769 -9.603 -5.366 1.00 94.06 93 LEU A N 1
ATOM 686 C CA . LEU A 1 93 ? -13.468 -9.127 -6.557 1.00 94.06 93 LEU A CA 1
ATOM 687 C C . LEU A 1 93 ? -12.604 -8.141 -7.356 1.00 94.06 93 LEU A C 1
ATOM 689 O O . LEU A 1 93 ? -12.520 -8.240 -8.577 1.00 94.06 93 LEU A O 1
ATOM 693 N N . GLY A 1 94 ? -11.921 -7.226 -6.670 1.00 91.25 94 GLY A N 1
ATOM 694 C CA . GLY A 1 94 ? -11.009 -6.273 -7.281 1.00 91.25 94 GLY A CA 1
ATOM 695 C C . GLY A 1 94 ? -9.854 -6.962 -8.007 1.00 91.25 94 GLY A C 1
ATOM 696 O O . GLY A 1 94 ? -9.612 -6.681 -9.175 1.00 91.25 94 GLY A O 1
ATOM 697 N N . ALA A 1 95 ? -9.213 -7.941 -7.373 1.00 91.94 95 ALA A N 1
ATOM 698 C CA . ALA A 1 95 ? -8.143 -8.724 -7.986 1.00 91.94 95 ALA A CA 1
ATOM 699 C C . ALA A 1 95 ? -8.631 -9.530 -9.206 1.00 91.94 95 ALA A C 1
ATOM 701 O O . ALA A 1 95 ? -7.929 -9.639 -10.212 1.00 91.94 95 ALA A O 1
ATOM 702 N N . LEU A 1 96 ? -9.860 -10.055 -9.166 1.00 92.81 96 LEU A N 1
ATOM 703 C CA . LEU A 1 96 ? -10.494 -10.710 -10.317 1.00 92.81 96 LEU A CA 1
ATOM 704 C C . LEU A 1 96 ? -10.787 -9.748 -11.474 1.00 92.81 96 LEU A C 1
ATOM 706 O O . LEU A 1 96 ? -10.777 -10.167 -12.633 1.00 92.81 96 LEU A O 1
ATOM 710 N N . ILE A 1 97 ? -11.086 -8.484 -11.180 1.00 91.81 97 ILE A N 1
ATOM 711 C CA . ILE A 1 97 ? -11.235 -7.444 -12.201 1.00 91.81 97 ILE A CA 1
ATOM 712 C C . ILE A 1 97 ? -9.857 -7.128 -12.787 1.00 91.81 97 ILE A C 1
ATOM 714 O O . ILE A 1 97 ? -9.701 -7.173 -14.005 1.00 91.81 97 ILE A O 1
ATOM 718 N N . PHE A 1 98 ? -8.845 -6.931 -11.938 1.00 89.81 98 PHE A N 1
ATOM 719 C CA . PHE A 1 98 ? -7.472 -6.621 -12.337 1.00 89.81 98 PHE A CA 1
ATOM 720 C C . PHE A 1 98 ? -6.904 -7.599 -13.375 1.00 89.81 98 PHE A C 1
ATOM 722 O O . PHE A 1 98 ? -6.279 -7.173 -14.346 1.00 89.81 98 PHE A O 1
ATOM 729 N N . THR A 1 99 ? -7.156 -8.906 -13.225 1.00 89.00 99 THR A N 1
ATOM 730 C CA . THR A 1 99 ? -6.669 -9.919 -14.184 1.00 89.00 99 THR A CA 1
ATOM 731 C C . THR A 1 99 ? -7.283 -9.787 -15.578 1.00 89.00 99 THR A C 1
ATOM 733 O O . THR A 1 99 ? -6.652 -10.183 -16.558 1.00 89.00 99 THR A O 1
ATOM 736 N N . ARG A 1 100 ? -8.484 -9.206 -15.685 1.00 91.25 100 ARG A N 1
ATOM 737 C CA . ARG A 1 100 ? -9.197 -8.992 -16.952 1.00 91.25 100 ARG A CA 1
ATOM 738 C C . ARG A 1 100 ? -8.929 -7.629 -17.585 1.00 91.25 100 ARG A C 1
ATOM 740 O O . ARG A 1 100 ? -9.189 -7.470 -18.773 1.00 91.25 100 ARG A O 1
ATOM 747 N N . LEU A 1 101 ? -8.424 -6.659 -16.824 1.00 89.25 101 LEU A N 1
ATOM 748 C CA . LEU A 1 101 ? -8.101 -5.331 -17.344 1.00 89.25 101 LEU A CA 1
ATOM 749 C C . LEU A 1 101 ? -6.866 -5.380 -18.246 1.00 89.25 101 LEU A C 1
ATOM 751 O O . LEU A 1 101 ? -5.911 -6.111 -17.980 1.00 89.25 101 LEU A O 1
ATOM 755 N N . ASP A 1 102 ? -6.848 -4.581 -19.307 1.00 91.31 102 ASP A N 1
ATOM 756 C CA . ASP A 1 102 ? -5.649 -4.344 -20.105 1.00 91.31 102 ASP A CA 1
ATOM 757 C C . ASP A 1 102 ? -4.668 -3.408 -19.369 1.00 91.31 102 ASP A C 1
ATOM 759 O O . ASP A 1 102 ? -5.002 -2.761 -18.374 1.00 91.31 102 ASP A O 1
ATOM 763 N N . ALA A 1 103 ? -3.418 -3.354 -19.834 1.00 87.25 103 ALA A N 1
ATOM 764 C CA . ALA A 1 103 ? -2.383 -2.556 -19.176 1.00 87.25 103 ALA A CA 1
ATOM 765 C C . ALA A 1 103 ? -2.670 -1.044 -19.223 1.00 87.25 103 ALA A C 1
ATOM 767 O O . ALA A 1 103 ? -2.304 -0.338 -18.283 1.00 87.25 103 ALA A O 1
ATOM 768 N N . GLY A 1 104 ? -3.339 -0.561 -20.276 1.00 89.38 104 GLY A N 1
ATOM 769 C CA . GLY A 1 104 ? -3.731 0.837 -20.419 1.00 89.38 104 GLY A CA 1
ATOM 770 C C . GLY A 1 104 ? -4.757 1.227 -19.362 1.00 89.38 104 GLY A C 1
ATOM 771 O O . GLY A 1 104 ? -4.519 2.168 -18.609 1.00 89.38 104 GLY A O 1
ATOM 772 N N . THR A 1 105 ? -5.831 0.445 -19.216 1.00 88.94 105 THR A N 1
ATOM 773 C CA . THR A 1 105 ? -6.860 0.709 -18.197 1.00 88.94 105 THR A CA 1
ATOM 774 C C . THR A 1 105 ? -6.282 0.689 -16.783 1.00 88.94 105 THR A C 1
ATOM 776 O O . THR A 1 105 ? -6.559 1.591 -15.992 1.00 88.94 105 THR A O 1
ATOM 779 N N . VAL A 1 106 ? -5.422 -0.283 -16.458 1.00 87.19 106 VAL A N 1
ATOM 780 C CA . VAL A 1 106 ? -4.752 -0.338 -15.145 1.00 87.19 106 VAL A CA 1
ATOM 781 C C . VAL A 1 106 ? -3.880 0.902 -14.910 1.00 87.19 106 VAL A C 1
ATOM 783 O O . VAL A 1 106 ? -3.930 1.490 -13.827 1.00 87.19 106 VAL A O 1
ATOM 786 N N . ALA A 1 107 ? -3.111 1.332 -15.917 1.00 87.00 107 ALA A N 1
ATOM 787 C CA . ALA A 1 107 ? -2.295 2.541 -15.826 1.00 87.00 107 ALA A CA 1
ATOM 788 C C . ALA A 1 107 ? -3.159 3.794 -15.620 1.00 87.00 107 ALA A C 1
ATOM 790 O O . ALA A 1 107 ? -2.835 4.617 -14.765 1.00 87.00 107 ALA A O 1
ATOM 791 N N . THR A 1 108 ? -4.279 3.920 -16.338 1.00 88.00 108 THR A N 1
ATOM 792 C CA . THR A 1 108 ? -5.216 5.040 -16.189 1.00 88.00 108 THR A CA 1
ATOM 793 C C . THR A 1 108 ? -5.842 5.070 -14.800 1.00 88.00 108 THR A C 1
ATOM 795 O O . THR A 1 108 ? -5.881 6.130 -14.180 1.00 88.00 108 THR A O 1
ATOM 798 N N . VAL A 1 109 ? -6.286 3.924 -14.274 1.00 86.19 109 VAL A N 1
ATOM 799 C CA . VAL A 1 109 ? -6.847 3.835 -12.918 1.00 86.19 109 VAL A CA 1
ATOM 800 C C . VAL A 1 109 ? -5.795 4.220 -11.872 1.00 86.19 109 VAL A C 1
ATOM 802 O O . VAL A 1 109 ? -6.086 5.007 -10.970 1.00 86.19 109 VAL A O 1
ATOM 805 N N . PHE A 1 110 ? -4.560 3.728 -12.006 1.00 85.44 110 PHE A N 1
ATOM 806 C CA . PHE A 1 110 ? -3.463 4.089 -11.105 1.00 85.44 110 PHE A CA 1
ATOM 807 C C . PHE A 1 110 ? -3.101 5.583 -11.197 1.00 85.44 110 PHE A C 1
ATOM 809 O O . PHE A 1 110 ? -2.912 6.236 -10.171 1.00 85.44 110 PHE A O 1
ATOM 816 N N . ALA A 1 111 ? -3.079 6.160 -12.400 1.00 86.06 111 ALA A N 1
ATOM 817 C CA . ALA A 1 111 ? -2.832 7.586 -12.610 1.00 86.06 111 ALA A CA 1
ATOM 818 C C . ALA A 1 111 ? -3.953 8.465 -12.030 1.00 86.06 111 ALA A C 1
ATOM 820 O O . ALA A 1 111 ? -3.677 9.439 -11.328 1.00 86.06 111 ALA A O 1
ATOM 821 N N . LEU A 1 112 ? -5.218 8.097 -12.253 1.00 85.88 112 LEU A N 1
ATOM 822 C CA . LEU A 1 112 ? -6.374 8.755 -11.639 1.00 85.88 112 LEU A CA 1
ATOM 823 C C . LEU A 1 112 ? -6.289 8.701 -10.116 1.00 85.88 112 LEU A C 1
ATOM 825 O O . LEU A 1 112 ? -6.547 9.704 -9.449 1.00 85.88 112 LEU A O 1
ATOM 829 N N . PHE A 1 113 ? -5.888 7.558 -9.563 1.00 80.12 113 PHE A N 1
ATOM 830 C CA . PHE A 1 113 ? -5.680 7.399 -8.132 1.00 80.12 113 PHE A CA 1
ATOM 831 C C . PHE A 1 113 ? -4.576 8.332 -7.605 1.00 80.12 113 PHE A C 1
ATOM 833 O O . PHE A 1 113 ? -4.787 9.025 -6.607 1.00 80.12 113 PHE A O 1
ATOM 840 N N . LEU A 1 114 ? -3.436 8.420 -8.299 1.00 79.62 114 LEU A N 1
ATOM 841 C CA . LEU A 1 114 ? -2.346 9.341 -7.959 1.00 79.62 114 LEU A CA 1
ATOM 842 C C . LEU A 1 114 ? -2.818 10.798 -7.932 1.00 79.62 114 LEU A C 1
ATOM 844 O O . LEU A 1 114 ? -2.600 11.490 -6.935 1.00 79.62 114 LEU A O 1
ATOM 848 N N . ILE A 1 115 ? -3.512 11.240 -8.984 1.00 83.88 115 ILE A N 1
ATOM 849 C CA . ILE A 1 115 ? -4.040 12.608 -9.088 1.00 83.88 115 ILE A CA 1
ATOM 850 C C . ILE A 1 115 ? -5.063 12.870 -7.977 1.00 83.88 115 ILE A C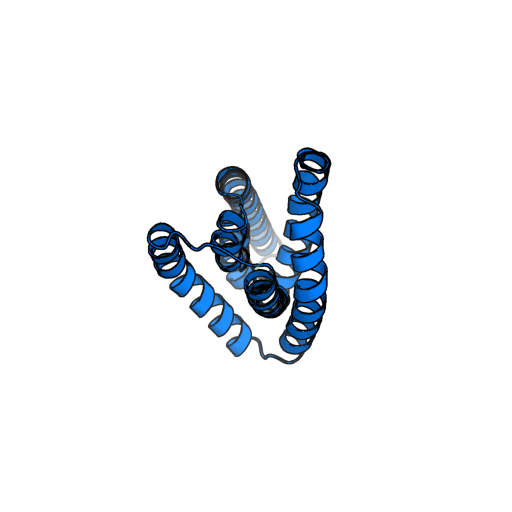 1
ATOM 852 O O . ILE A 1 115 ? -5.019 13.914 -7.327 1.00 83.88 115 ILE A O 1
ATOM 856 N N . SER A 1 116 ? -5.942 11.903 -7.707 1.00 74.06 116 SER A N 1
ATOM 857 C CA . SER A 1 116 ? -7.002 12.018 -6.697 1.00 74.06 116 SER A CA 1
ATOM 858 C C . SER A 1 116 ? -6.479 11.974 -5.259 1.00 74.06 116 SER A C 1
ATOM 860 O O . SER A 1 116 ? -7.135 12.480 -4.347 1.00 74.06 116 SER A O 1
ATOM 862 N N . SER A 1 117 ? -5.290 11.408 -5.029 1.00 65.94 117 SER A N 1
ATOM 863 C CA . SER A 1 117 ? -4.711 11.273 -3.688 1.00 65.94 117 SER A CA 1
ATOM 864 C C . SER A 1 117 ? -4.465 12.624 -2.998 1.00 65.94 117 SER A C 1
ATOM 866 O O . SER A 1 117 ? -4.624 12.734 -1.781 1.00 65.94 117 SER A O 1
ATOM 868 N N . ILE A 1 118 ? -4.146 13.672 -3.764 1.00 73.56 118 ILE A N 1
ATOM 869 C CA . ILE A 1 118 ? -3.897 15.029 -3.259 1.00 73.56 118 ILE A CA 1
ATOM 870 C C . ILE A 1 118 ? -5.195 15.696 -2.755 1.00 73.56 118 ILE A C 1
ATOM 872 O O . ILE A 1 118 ? -5.244 16.073 -1.576 1.00 73.56 118 ILE A O 1
ATOM 876 N N . PRO A 1 119 ? -6.266 15.830 -3.569 1.00 73.31 119 PRO A N 1
ATOM 877 C CA . PRO A 1 119 ? -7.509 16.459 -3.132 1.00 73.31 119 PRO A CA 1
ATOM 878 C C . PRO A 1 119 ? -8.231 15.653 -2.048 1.00 73.31 119 PRO A C 1
ATOM 880 O O . PRO A 1 119 ? -8.724 16.255 -1.094 1.00 73.31 119 PRO A O 1
ATOM 883 N N . ILE A 1 120 ? -8.231 14.313 -2.113 1.00 66.38 120 ILE A N 1
ATOM 884 C CA . ILE A 1 120 ? -8.848 13.458 -1.078 1.00 66.38 120 ILE A CA 1
ATOM 885 C C . ILE A 1 120 ? -8.211 13.714 0.288 1.00 66.38 120 ILE A C 1
ATOM 887 O O . ILE A 1 120 ? -8.909 13.863 1.291 1.00 66.38 120 ILE A O 1
ATOM 891 N N . ARG A 1 121 ? -6.883 13.836 0.331 1.00 62.12 121 ARG A N 1
ATOM 892 C CA . ARG A 1 121 ? -6.144 14.097 1.569 1.00 62.12 121 ARG A CA 1
ATOM 893 C C . ARG A 1 121 ? -6.405 15.502 2.121 1.00 62.12 121 ARG A C 1
ATOM 895 O O . ARG A 1 121 ? -6.338 15.714 3.333 1.00 62.12 121 ARG A O 1
ATOM 902 N N . TYR A 1 122 ? -6.709 16.466 1.254 1.00 67.12 122 TYR A N 1
ATOM 903 C CA . TYR A 1 122 ? -7.116 17.808 1.666 1.00 67.12 122 TYR A CA 1
ATOM 904 C C . TYR A 1 122 ? -8.552 17.835 2.206 1.00 67.12 122 TYR A C 1
ATOM 906 O O . TYR A 1 122 ? -8.795 18.405 3.269 1.00 67.12 122 TYR A O 1
ATOM 914 N N . TRP A 1 123 ? -9.476 17.171 1.512 1.00 67.50 123 TRP A N 1
ATOM 915 C CA . TRP A 1 123 ? -10.889 17.092 1.874 1.00 67.50 123 TRP A CA 1
ATOM 916 C C . TRP A 1 123 ? -11.115 16.330 3.188 1.00 67.50 123 TRP A C 1
ATOM 918 O O . TRP A 1 123 ? -11.806 16.826 4.076 1.00 67.50 123 TRP A O 1
ATOM 928 N N . ALA A 1 124 ? -10.442 15.189 3.375 1.00 59.84 124 ALA A N 1
ATOM 929 C CA . ALA A 1 124 ? -10.559 14.356 4.574 1.00 59.84 124 ALA A CA 1
ATOM 930 C C . ALA A 1 124 ? -10.205 15.090 5.883 1.00 59.84 124 ALA A C 1
ATOM 932 O O . ALA A 1 124 ? -10.742 14.760 6.934 1.00 59.84 124 ALA A O 1
ATOM 933 N N . ARG A 1 125 ? -9.345 16.119 5.838 1.00 61.81 125 ARG A N 1
ATOM 934 C CA . ARG A 1 125 ? -8.997 16.921 7.026 1.00 61.81 125 ARG A CA 1
ATOM 935 C C . ARG A 1 125 ? -10.115 17.853 7.499 1.00 61.81 125 ARG A C 1
ATOM 937 O O . ARG A 1 125 ? -10.050 18.326 8.627 1.00 61.81 125 ARG A O 1
ATOM 944 N N . ARG A 1 126 ? -11.107 18.150 6.653 1.00 61.34 126 ARG A N 1
ATOM 945 C CA . ARG A 1 126 ? -12.139 19.163 6.934 1.00 61.34 126 ARG A CA 1
ATOM 946 C C . ARG A 1 126 ? -13.452 18.598 7.474 1.00 61.34 126 ARG A C 1
ATOM 948 O O . ARG A 1 126 ? -14.253 19.364 7.995 1.00 61.34 126 ARG A O 1
ATOM 955 N N . HIS A 1 127 ? -13.687 17.293 7.366 1.00 62.00 127 HIS A N 1
ATOM 956 C CA . HIS A 1 127 ? -14.964 16.689 7.742 1.00 62.00 127 HIS A CA 1
ATOM 957 C C . HIS A 1 127 ? -14.783 15.789 8.971 1.00 62.00 127 HIS A C 1
ATOM 959 O O . HIS A 1 127 ? -14.220 14.703 8.875 1.00 62.00 127 HIS A O 1
ATOM 965 N N . HIS A 1 128 ? -15.252 16.245 10.137 1.00 61.66 128 HIS A N 1
ATOM 966 C CA . HIS A 1 128 ? -15.338 15.452 11.372 1.00 61.66 128 HIS A CA 1
ATOM 967 C C . HIS A 1 128 ? -16.433 14.384 11.242 1.00 61.66 128 HIS A C 1
ATOM 969 O O . HIS A 1 128 ? -17.540 14.524 11.764 1.00 61.66 128 HIS A O 1
ATOM 975 N N . LEU A 1 129 ? -16.144 13.342 10.464 1.00 64.12 129 LEU A N 1
ATOM 976 C CA . LEU A 1 129 ? -17.065 12.245 10.204 1.00 64.12 129 LEU A CA 1
ATOM 977 C C . LEU A 1 129 ? -17.213 11.388 11.463 1.00 64.12 129 LEU A C 1
ATOM 979 O O . LEU A 1 129 ? -16.230 10.879 11.990 1.00 64.12 129 LEU A O 1
ATOM 983 N N . ARG A 1 130 ? -18.453 11.208 11.924 1.00 70.88 130 ARG A N 1
ATOM 984 C CA . ARG A 1 130 ? -18.806 10.152 12.878 1.00 70.88 130 ARG A CA 1
ATOM 985 C C . ARG A 1 130 ? -19.191 8.912 12.086 1.00 70.88 130 ARG A C 1
ATOM 987 O O . ARG A 1 130 ? -20.192 8.919 11.369 1.00 70.88 130 ARG A O 1
ATOM 994 N N . THR A 1 131 ? -18.394 7.860 12.195 1.00 75.25 131 THR A N 1
ATOM 995 C CA . THR A 1 131 ? -18.549 6.657 11.378 1.00 75.25 131 THR A CA 1
ATOM 996 C C . THR A 1 131 ? -19.268 5.575 12.167 1.00 75.25 131 THR A C 1
ATOM 998 O O . THR A 1 131 ? -18.701 4.940 13.051 1.00 75.25 131 THR A O 1
ATOM 1001 N N . GLY A 1 132 ? -20.530 5.327 11.812 1.00 83.62 132 GLY A N 1
ATOM 1002 C CA . GLY A 1 132 ? -21.261 4.163 12.306 1.00 83.62 132 GLY A CA 1
ATOM 1003 C C . GLY A 1 132 ? -20.787 2.847 11.659 1.00 83.62 132 GLY A C 1
ATOM 1004 O O . GLY A 1 132 ? -20.187 2.872 10.581 1.00 83.62 132 GLY A O 1
ATOM 1005 N N . PRO A 1 133 ? -21.120 1.677 12.240 1.00 83.44 133 PRO A N 1
ATOM 1006 C CA . PRO A 1 133 ? -20.705 0.364 11.724 1.00 83.44 133 PRO A CA 1
ATOM 1007 C C . PRO A 1 133 ? -21.129 0.094 10.272 1.00 83.44 133 PRO A C 1
ATOM 1009 O O . PRO A 1 133 ? -20.387 -0.522 9.513 1.00 83.44 133 PRO A O 1
ATOM 1012 N N . VAL A 1 134 ? -22.306 0.585 9.870 1.00 86.38 134 VAL A N 1
ATOM 1013 C CA . VAL A 1 134 ? -22.834 0.434 8.502 1.00 86.38 134 VAL A CA 1
ATOM 1014 C C . VAL A 1 134 ? -22.032 1.268 7.502 1.00 86.38 134 VAL A C 1
ATOM 1016 O O . VAL A 1 134 ? -21.674 0.779 6.432 1.00 86.38 134 VAL A O 1
ATOM 1019 N N . LEU A 1 135 ? -21.695 2.511 7.863 1.00 86.38 135 LEU A N 1
ATOM 1020 C CA . LEU A 1 135 ? -20.874 3.375 7.016 1.00 86.38 135 LEU A CA 1
ATOM 1021 C C . LEU A 1 135 ? -19.458 2.807 6.874 1.00 86.38 135 LEU A C 1
ATOM 1023 O O . LEU A 1 135 ? -18.909 2.797 5.773 1.00 86.38 135 LEU A O 1
ATOM 1027 N N . LEU A 1 136 ? -18.903 2.264 7.963 1.00 89.25 136 LEU A N 1
ATOM 1028 C CA . LEU A 1 136 ? -17.620 1.569 7.937 1.00 89.25 136 LEU A CA 1
ATOM 1029 C C . LEU A 1 136 ? -17.658 0.344 7.013 1.00 89.25 136 LEU A C 1
ATOM 1031 O O . LEU A 1 136 ? -16.727 0.154 6.235 1.00 89.25 136 LEU A O 1
ATOM 1035 N N . ALA A 1 137 ? -18.716 -0.470 7.059 1.00 89.56 137 ALA A N 1
ATOM 1036 C CA . ALA A 1 137 ? -18.871 -1.631 6.180 1.00 89.56 137 ALA A CA 1
ATOM 1037 C C . ALA A 1 137 ? -18.929 -1.235 4.693 1.00 89.56 137 ALA A C 1
ATOM 1039 O O . ALA A 1 137 ? -18.230 -1.824 3.860 1.00 89.56 137 ALA A O 1
ATOM 1040 N N . GLY A 1 138 ? -19.699 -0.191 4.363 1.00 89.12 138 GLY A N 1
ATOM 1041 C CA . GLY A 1 138 ? -19.768 0.352 3.004 1.00 89.12 138 GLY A CA 1
ATOM 1042 C C . GLY A 1 138 ? -18.410 0.867 2.518 1.00 89.12 138 GLY A C 1
ATOM 1043 O O . GLY A 1 138 ? -17.930 0.455 1.460 1.00 89.12 138 GLY A O 1
ATOM 1044 N N . ALA A 1 139 ? -17.740 1.687 3.334 1.00 88.94 139 ALA A N 1
ATOM 1045 C CA . ALA A 1 139 ? -16.400 2.187 3.032 1.00 88.94 139 ALA A CA 1
ATOM 1046 C C . ALA A 1 139 ? -15.375 1.048 2.889 1.00 88.94 139 ALA A C 1
ATOM 1048 O O . ALA A 1 139 ? -14.554 1.069 1.977 1.00 88.94 139 ALA A O 1
ATOM 1049 N N . SER A 1 140 ? -15.453 0.016 3.730 1.00 90.56 140 SER A N 1
ATOM 1050 C CA . SER A 1 140 ? -14.558 -1.147 3.669 1.00 90.56 140 SER A CA 1
ATOM 1051 C C . SER A 1 140 ? -14.744 -1.950 2.386 1.00 90.56 140 SER A C 1
ATOM 1053 O O . SER A 1 140 ? -13.760 -2.381 1.794 1.00 90.56 140 SER A O 1
ATOM 1055 N N . THR A 1 141 ? -15.983 -2.099 1.914 1.00 91.19 141 THR A N 1
ATOM 1056 C CA . THR A 1 141 ? -16.278 -2.781 0.645 1.00 91.19 141 THR A CA 1
ATOM 1057 C C . THR A 1 141 ? -15.666 -2.026 -0.536 1.00 91.19 141 THR A C 1
ATOM 1059 O O . THR A 1 141 ? -14.957 -2.617 -1.352 1.00 91.19 141 THR A O 1
ATOM 1062 N N . MET A 1 142 ? -15.881 -0.705 -0.603 1.00 88.75 142 MET A N 1
ATOM 1063 C CA . MET A 1 142 ? -15.301 0.139 -1.656 1.00 88.75 142 MET A CA 1
ATOM 1064 C C . MET A 1 142 ? -13.772 0.140 -1.600 1.00 88.75 142 MET A C 1
ATOM 1066 O O . MET A 1 142 ? -13.110 -0.016 -2.626 1.00 88.75 142 MET A O 1
ATOM 1070 N N . TRP A 1 143 ? -13.213 0.266 -0.394 1.00 90.94 143 TRP A N 1
ATOM 1071 C CA . TRP A 1 143 ? -11.778 0.166 -0.163 1.00 90.94 143 TRP A CA 1
ATOM 1072 C C . TRP A 1 143 ? -11.219 -1.171 -0.654 1.00 90.94 143 TRP A C 1
ATOM 1074 O O . TRP A 1 143 ? -10.208 -1.166 -1.349 1.00 90.94 143 TRP A O 1
ATOM 1084 N N . GLY A 1 144 ? -11.885 -2.287 -0.348 1.00 91.25 144 GLY A N 1
ATOM 1085 C CA . GLY A 1 144 ? -11.476 -3.620 -0.778 1.00 91.25 144 GLY A CA 1
ATOM 1086 C C . GLY A 1 144 ? -11.385 -3.722 -2.298 1.00 91.25 144 GLY A C 1
ATOM 1087 O O . GLY A 1 144 ? -10.334 -4.064 -2.833 1.00 91.25 144 GLY A O 1
ATOM 1088 N N . VAL A 1 145 ? -12.443 -3.333 -3.019 1.00 89.19 145 VAL A N 1
ATOM 1089 C CA . VAL A 1 145 ? -12.452 -3.368 -4.496 1.00 89.19 145 VAL A CA 1
ATOM 1090 C C . VAL A 1 145 ? -11.303 -2.551 -5.089 1.00 89.19 145 VAL A C 1
ATOM 1092 O O . VAL A 1 145 ? -10.631 -3.009 -6.017 1.00 89.19 145 VAL A O 1
ATOM 1095 N N . LEU A 1 146 ? -11.024 -1.373 -4.527 1.00 87.25 146 LEU A N 1
ATOM 1096 C CA . LEU A 1 146 ? -9.891 -0.552 -4.952 1.00 87.25 146 LEU A CA 1
ATOM 1097 C C . LEU A 1 146 ? -8.544 -1.209 -4.608 1.00 87.25 146 LEU A C 1
ATOM 1099 O O . LEU A 1 146 ? -7.650 -1.229 -5.451 1.00 87.25 146 LEU A O 1
ATOM 1103 N N . ALA A 1 147 ? -8.406 -1.784 -3.410 1.00 88.12 147 ALA A N 1
ATOM 1104 C CA . ALA A 1 147 ? -7.187 -2.444 -2.931 1.00 88.12 147 ALA A CA 1
ATOM 1105 C C . ALA A 1 147 ? -6.815 -3.683 -3.748 1.00 88.12 147 ALA A C 1
ATOM 1107 O O . ALA A 1 147 ? -5.632 -3.976 -3.899 1.00 88.12 147 ALA A O 1
ATOM 1108 N N . GLY A 1 148 ? -7.804 -4.377 -4.313 1.00 86.00 148 GLY A N 1
ATOM 1109 C CA . GLY A 1 148 ? -7.572 -5.502 -5.218 1.00 86.00 148 GLY A CA 1
ATOM 1110 C C . GLY A 1 148 ? -7.023 -5.104 -6.593 1.00 86.00 148 GLY A C 1
ATOM 1111 O O . GLY A 1 148 ? -6.489 -5.958 -7.291 1.00 86.00 148 GLY A O 1
ATOM 1112 N N . ASN A 1 149 ? -7.139 -3.830 -6.988 1.00 84.62 149 ASN A N 1
ATOM 1113 C CA . ASN A 1 149 ? -6.720 -3.346 -8.309 1.00 84.62 149 ASN A CA 1
ATOM 1114 C C . ASN A 1 149 ? -5.515 -2.395 -8.269 1.00 84.62 149 ASN A C 1
ATOM 1116 O O . ASN A 1 149 ? -4.766 -2.319 -9.241 1.00 84.62 149 ASN A O 1
ATOM 1120 N N . VAL A 1 150 ? -5.362 -1.619 -7.192 1.00 83.19 150 VAL A N 1
ATOM 1121 C CA . VAL A 1 150 ? -4.484 -0.441 -7.150 1.00 83.19 150 VAL A CA 1
ATOM 1122 C C . VAL A 1 150 ? -3.753 -0.361 -5.812 1.00 83.19 150 VAL A C 1
ATOM 1124 O O . VAL A 1 150 ? -4.310 -0.660 -4.757 1.00 83.19 150 VAL A O 1
ATOM 1127 N N . VAL A 1 151 ? -2.511 0.122 -5.841 1.00 82.50 151 VAL A N 1
ATOM 1128 C CA . VAL A 1 151 ? -1.724 0.413 -4.635 1.00 82.50 151 VAL A CA 1
ATOM 1129 C C . VAL A 1 151 ? -2.106 1.780 -4.056 1.00 82.50 151 VAL A C 1
ATOM 1131 O O . VAL A 1 151 ? -2.214 2.759 -4.786 1.00 82.50 151 VAL A O 1
ATOM 1134 N N . GLY A 1 152 ? -2.250 1.861 -2.727 1.00 77.50 152 GLY A N 1
ATOM 1135 C CA . GLY A 1 152 ? -2.524 3.102 -1.985 1.00 77.50 152 GLY A CA 1
ATOM 1136 C C . GLY A 1 152 ? -3.944 3.381 -1.445 1.00 77.50 152 GLY A C 1
ATOM 1137 O O . GLY A 1 152 ? -4.082 4.382 -0.736 1.00 77.50 152 GLY A O 1
ATOM 1138 N N . PRO A 1 153 ? -5.002 2.570 -1.652 1.00 73.81 153 PRO A N 1
ATOM 1139 C CA . PRO A 1 153 ? -6.365 2.972 -1.290 1.00 73.81 153 PRO A CA 1
ATOM 1140 C C . PRO A 1 153 ? -6.617 3.127 0.213 1.00 73.81 153 PRO A C 1
ATOM 1142 O O . PRO A 1 153 ? -7.655 3.647 0.596 1.00 73.81 153 PRO A O 1
ATOM 1145 N N . GLY A 1 154 ? -5.682 2.774 1.100 1.00 76.12 154 GLY A N 1
ATOM 1146 C CA . GLY A 1 154 ? -5.836 3.053 2.537 1.00 76.12 154 GLY A CA 1
ATOM 1147 C C . GLY A 1 154 ? -6.016 4.544 2.881 1.00 76.12 154 GLY A C 1
ATOM 1148 O O . GLY A 1 154 ? -6.608 4.843 3.917 1.00 76.12 154 GLY A O 1
ATOM 1149 N N . PHE A 1 155 ? -5.635 5.486 2.001 1.00 76.12 155 PHE A N 1
ATOM 1150 C CA . PHE A 1 155 ? -5.995 6.907 2.167 1.00 76.12 155 PHE A CA 1
ATOM 1151 C C . PHE A 1 155 ? -7.512 7.130 2.218 1.00 76.12 155 PHE A C 1
ATOM 1153 O O . PHE A 1 155 ? -7.976 8.005 2.944 1.00 76.12 155 PHE A O 1
ATOM 1160 N N . PHE A 1 156 ? -8.277 6.322 1.481 1.00 80.44 156 PHE A N 1
ATOM 1161 C CA . PHE A 1 156 ? -9.733 6.384 1.469 1.00 80.44 156 PHE A CA 1
ATOM 1162 C C . PHE A 1 156 ? -10.339 5.878 2.782 1.00 80.44 156 PHE A C 1
ATOM 1164 O O . PHE A 1 156 ? -11.275 6.484 3.288 1.00 80.44 156 PHE A O 1
ATOM 1171 N N . LEU A 1 157 ? -9.790 4.806 3.365 1.00 82.50 157 LEU A N 1
ATOM 1172 C CA . LEU A 1 157 ? -10.346 4.189 4.576 1.00 82.50 157 LEU A CA 1
ATOM 1173 C C . LEU A 1 157 ? -9.989 4.959 5.863 1.00 82.50 157 LEU A C 1
ATOM 1175 O O . LEU A 1 157 ? -10.727 4.907 6.844 1.00 82.50 157 LEU A O 1
ATOM 1179 N N . THR A 1 158 ? -8.885 5.713 5.852 1.00 82.50 158 THR A N 1
ATOM 1180 C CA . THR A 1 158 ? -8.371 6.462 7.015 1.00 82.50 158 THR A CA 1
ATOM 1181 C C . THR A 1 158 ? -9.408 7.388 7.683 1.00 82.50 158 THR A C 1
ATOM 1183 O O . THR A 1 158 ? -9.591 7.262 8.894 1.00 82.50 158 THR A O 1
ATOM 1186 N N . PRO A 1 159 ? -10.119 8.294 6.975 1.00 78.81 159 PRO A N 1
ATOM 1187 C CA . PRO A 1 159 ? -11.106 9.173 7.615 1.00 78.81 159 PRO A CA 1
ATOM 1188 C C . PRO A 1 159 ? -12.275 8.412 8.251 1.00 78.81 159 PRO A C 1
ATOM 1190 O O . PRO A 1 159 ? -12.802 8.849 9.269 1.00 78.81 159 PRO A O 1
ATOM 1193 N N . PHE A 1 160 ? -12.660 7.259 7.697 1.00 84.06 160 PHE A N 1
ATOM 1194 C CA . PHE A 1 160 ? -13.731 6.444 8.266 1.00 84.06 160 PHE A CA 1
ATOM 1195 C C . PHE A 1 160 ? -13.292 5.776 9.569 1.00 84.06 160 PHE A C 1
ATOM 1197 O O . PHE A 1 160 ? -14.056 5.809 10.527 1.00 84.06 160 PHE A O 1
ATOM 1204 N N . LEU A 1 161 ? -12.062 5.252 9.630 1.00 85.44 161 LEU A N 1
ATOM 1205 C CA . LEU A 1 161 ? -11.486 4.654 10.843 1.00 85.44 161 LEU A CA 1
ATOM 1206 C C . LEU A 1 161 ? -11.271 5.679 11.962 1.00 85.44 161 LEU A C 1
ATOM 1208 O O . LEU A 1 161 ? -11.516 5.384 13.123 1.00 85.44 161 LEU A O 1
ATOM 1212 N N . LEU A 1 162 ? -10.846 6.900 11.629 1.00 83.25 162 LEU A N 1
ATOM 1213 C CA . LEU A 1 162 ? -10.702 7.965 12.629 1.00 83.25 162 LEU A CA 1
ATOM 1214 C C . LEU A 1 162 ? -12.052 8.424 13.201 1.00 83.25 162 LEU A C 1
ATOM 1216 O O . LEU A 1 162 ? -12.087 8.996 14.284 1.00 83.25 162 LEU A O 1
ATOM 1220 N N . GLY A 1 163 ? -13.150 8.164 12.489 1.00 80.25 163 GLY A N 1
ATOM 1221 C CA . GLY A 1 163 ? -14.505 8.477 12.928 1.00 80.25 163 GLY A CA 1
ATOM 1222 C C . GLY A 1 163 ? -15.193 7.395 13.766 1.00 80.25 163 GLY A C 1
ATOM 1223 O O . GLY A 1 163 ? -16.342 7.607 14.150 1.00 80.25 163 GLY A O 1
ATOM 1224 N N . THR A 1 164 ? -14.567 6.233 14.018 1.00 78.75 164 THR A N 1
ATOM 1225 C CA . THR A 1 164 ? -15.187 5.108 14.758 1.00 78.75 164 THR A CA 1
ATOM 1226 C C . THR A 1 164 ? -15.028 5.185 16.287 1.00 78.75 164 THR A C 1
ATOM 1228 O O . THR A 1 164 ? -15.094 4.152 16.950 1.00 78.75 164 THR A O 1
ATOM 1231 N N . GLY A 1 165 ? -14.842 6.381 16.855 1.00 66.25 165 GLY A N 1
ATOM 1232 C CA . GLY A 1 165 ? -14.692 6.629 18.297 1.00 66.25 165 GLY A CA 1
ATOM 1233 C C . GLY A 1 165 ? -15.431 7.878 18.746 1.00 66.25 165 GLY A C 1
ATOM 1234 O O . GLY A 1 165 ? -15.251 8.925 18.087 1.00 66.25 165 GLY A O 1
#